Protein AF-A0A9C9K151-F1 (afdb_monomer)

Structure (mmCIF, N/CA/C/O backbone):
data_AF-A0A9C9K151-F1
#
_entry.id   AF-A0A9C9K151-F1
#
loop_
_atom_site.group_PDB
_atom_site.id
_atom_site.type_symbol
_atom_site.label_atom_id
_atom_site.label_alt_id
_atom_site.label_comp_id
_atom_site.label_asym_id
_atom_site.label_entity_id
_atom_site.label_seq_id
_atom_site.pdbx_PDB_ins_code
_atom_site.Cartn_x
_atom_site.Cartn_y
_atom_site.Cartn_z
_atom_site.occupancy
_atom_site.B_iso_or_equiv
_atom_site.auth_seq_id
_atom_site.auth_comp_id
_atom_site.auth_asym_id
_atom_site.auth_atom_id
_atom_site.pdbx_PDB_model_num
ATOM 1 N N . MET A 1 1 ? -7.557 15.793 10.075 1.00 52.28 1 MET A N 1
ATOM 2 C CA . MET A 1 1 ? -8.850 15.390 9.484 1.00 52.28 1 MET A CA 1
ATOM 3 C C . MET A 1 1 ? -8.687 13.921 9.155 1.00 52.28 1 MET A C 1
ATOM 5 O O . MET A 1 1 ? -7.916 13.625 8.260 1.00 52.28 1 MET A O 1
ATOM 9 N N . THR A 1 2 ? -9.259 13.022 9.953 1.00 60.41 2 THR A N 1
ATOM 10 C CA . THR A 1 2 ? -9.158 11.576 9.717 1.00 60.41 2 THR A CA 1
ATOM 11 C C . THR A 1 2 ? -10.094 11.191 8.580 1.00 60.41 2 THR A C 1
ATOM 13 O O . THR A 1 2 ? -11.256 11.604 8.568 1.00 60.41 2 THR A O 1
ATOM 16 N N . ILE A 1 3 ? -9.583 10.461 7.592 1.00 72.50 3 ILE A N 1
ATOM 17 C CA . ILE A 1 3 ? -10.382 10.042 6.437 1.00 72.50 3 ILE A CA 1
ATOM 18 C C . ILE A 1 3 ? -11.134 8.734 6.723 1.00 72.50 3 ILE A C 1
ATOM 20 O O . ILE A 1 3 ? -10.716 7.933 7.555 1.00 72.50 3 ILE A O 1
ATOM 24 N N . SER A 1 4 ? -12.254 8.518 6.032 1.00 79.88 4 SER A N 1
ATOM 25 C CA . SER A 1 4 ? -13.009 7.261 6.077 1.00 79.88 4 SER A CA 1
ATOM 26 C C . SER A 1 4 ? -12.259 6.115 5.389 1.00 79.88 4 SER A C 1
ATOM 28 O O . SER A 1 4 ? -11.413 6.345 4.525 1.00 79.88 4 SER A O 1
ATOM 30 N N . GLU A 1 5 ? -12.640 4.872 5.691 1.00 81.75 5 GLU A N 1
ATOM 31 C CA . GLU A 1 5 ? -12.096 3.661 5.050 1.00 81.75 5 GLU A CA 1
ATOM 32 C C . GLU A 1 5 ? -12.205 3.695 3.515 1.00 81.75 5 GLU A C 1
ATOM 34 O O . GLU A 1 5 ? -11.287 3.292 2.805 1.00 81.75 5 GLU A O 1
ATOM 39 N N . SER A 1 6 ? -13.275 4.288 2.978 1.00 84.62 6 SER A N 1
ATOM 40 C CA . SER A 1 6 ? -13.430 4.508 1.535 1.00 84.62 6 SER A CA 1
ATOM 41 C C . SER A 1 6 ? -12.335 5.395 0.930 1.00 84.62 6 SER A C 1
ATOM 43 O O . SER A 1 6 ? -11.885 5.150 -0.188 1.00 84.62 6 SER A O 1
ATOM 45 N N . SER A 1 7 ? -11.887 6.416 1.660 1.00 88.62 7 SER A N 1
ATOM 46 C CA . SER A 1 7 ? -10.816 7.314 1.223 1.00 88.62 7 SER A CA 1
ATOM 47 C C . SER A 1 7 ? -9.440 6.658 1.358 1.00 88.62 7 SER A C 1
ATOM 49 O O . SER A 1 7 ? -8.574 6.894 0.520 1.00 88.62 7 SER A O 1
ATOM 51 N N . PHE A 1 8 ? -9.247 5.804 2.369 1.00 91.56 8 PHE A N 1
ATOM 52 C CA . PHE A 1 8 ? -8.054 4.964 2.505 1.00 91.56 8 PHE A CA 1
ATOM 53 C C . PHE A 1 8 ? -7.898 4.029 1.295 1.00 91.56 8 PHE A C 1
ATOM 55 O O . PHE A 1 8 ? -6.884 4.081 0.599 1.00 91.56 8 PHE A O 1
ATOM 62 N N . VAL A 1 9 ? -8.953 3.277 0.964 1.00 90.88 9 VAL A N 1
ATOM 63 C CA . VAL A 1 9 ? -9.012 2.406 -0.223 1.00 90.88 9 VAL A CA 1
ATOM 64 C C . VAL A 1 9 ? -8.753 3.189 -1.513 1.00 90.88 9 VAL A C 1
ATOM 66 O O . VAL A 1 9 ? -7.972 2.758 -2.362 1.00 90.88 9 VAL A O 1
ATOM 69 N N . PHE A 1 10 ? -9.366 4.366 -1.655 1.00 91.62 10 PHE A N 1
ATOM 70 C CA . PHE A 1 10 ? -9.142 5.229 -2.813 1.00 91.62 10 PHE A CA 1
ATOM 71 C C . PHE A 1 10 ? -7.670 5.645 -2.954 1.00 91.62 10 PHE A C 1
ATOM 73 O O . PHE A 1 10 ? -7.116 5.588 -4.054 1.00 91.62 10 PHE A O 1
ATOM 80 N N . ASN A 1 11 ? -7.016 6.033 -1.857 1.00 93.94 11 ASN A N 1
ATOM 81 C CA . ASN A 1 11 ? -5.614 6.435 -1.895 1.00 93.94 11 ASN A CA 1
ATOM 82 C C . ASN A 1 11 ? -4.674 5.259 -2.195 1.00 93.94 11 ASN A C 1
ATOM 84 O O . ASN A 1 11 ? -3.723 5.446 -2.951 1.00 93.94 11 ASN A O 1
ATOM 88 N N . LEU A 1 12 ? -4.964 4.050 -1.704 1.00 95.06 12 LEU A N 1
ATOM 89 C CA . LEU A 1 12 ? -4.226 2.840 -2.086 1.00 95.06 12 LEU A CA 1
ATOM 90 C C . LEU A 1 12 ? -4.355 2.533 -3.586 1.00 95.06 12 LEU A C 1
ATOM 92 O O . LEU A 1 12 ? -3.373 2.188 -4.241 1.00 95.06 12 LEU A O 1
ATOM 96 N N . GLY A 1 13 ? -5.539 2.742 -4.166 1.00 93.94 13 GLY A N 1
ATOM 97 C CA . GLY A 1 13 ? -5.725 2.636 -5.613 1.00 93.94 13 GLY A CA 1
ATOM 98 C C . GLY A 1 13 ? -4.910 3.667 -6.401 1.00 93.94 13 GLY A C 1
ATOM 99 O O . GLY A 1 13 ? -4.393 3.356 -7.473 1.00 93.94 13 GLY A O 1
ATOM 100 N N . ARG A 1 14 ? -4.737 4.884 -5.872 1.00 93.44 14 ARG A N 1
ATOM 101 C CA . ARG A 1 14 ? -3.851 5.892 -6.480 1.00 93.44 14 ARG A CA 1
ATOM 102 C C . ARG A 1 14 ? -2.376 5.528 -6.343 1.00 93.44 14 ARG A C 1
ATOM 104 O O . ARG A 1 14 ? -1.638 5.702 -7.306 1.00 93.44 14 ARG A O 1
ATOM 111 N N . LEU A 1 15 ? -1.973 4.980 -5.198 1.00 96.44 15 LEU A N 1
ATOM 112 C CA . LEU A 1 15 ? -0.621 4.466 -4.991 1.00 96.44 15 LEU A CA 1
ATOM 113 C C . LEU A 1 15 ? -0.281 3.415 -6.053 1.00 96.44 15 LEU A C 1
ATOM 115 O O . LEU A 1 15 ? 0.798 3.463 -6.638 1.00 96.44 15 LEU A O 1
ATOM 119 N N . TRP A 1 16 ? -1.226 2.528 -6.380 1.00 95.69 16 TRP A N 1
ATOM 120 C CA . TRP A 1 16 ? -1.042 1.552 -7.453 1.00 95.69 16 TRP A CA 1
ATOM 121 C C . TRP A 1 16 ? -0.763 2.190 -8.820 1.00 95.69 16 TRP A C 1
ATOM 123 O O . TRP A 1 16 ? 0.100 1.722 -9.557 1.00 95.69 16 TRP A O 1
ATOM 133 N N . GLN A 1 17 ? -1.435 3.294 -9.156 1.00 93.81 17 GLN A N 1
ATOM 134 C CA . GLN A 1 17 ? -1.181 4.006 -10.415 1.00 93.81 17 GLN A CA 1
ATOM 135 C C . GLN A 1 17 ? 0.248 4.568 -10.486 1.00 93.81 17 GLN A C 1
ATOM 137 O O . GLN A 1 17 ? 0.868 4.523 -11.548 1.00 93.81 17 GLN A O 1
ATOM 142 N N . GLU A 1 18 ? 0.798 5.046 -9.366 1.00 95.00 18 GLU A N 1
ATOM 143 C CA . GLU A 1 18 ? 2.195 5.501 -9.290 1.00 95.00 18 GLU A CA 1
ATOM 144 C C . GLU A 1 18 ? 3.192 4.336 -9.409 1.00 95.00 18 GLU A C 1
ATOM 146 O O . GLU A 1 18 ? 4.252 4.474 -10.021 1.00 95.00 18 GLU A O 1
ATOM 151 N N . VAL A 1 19 ? 2.845 3.155 -8.887 1.00 96.44 19 VAL A N 1
ATOM 152 C CA . VAL A 1 19 ? 3.653 1.940 -9.083 1.00 96.44 19 VAL A CA 1
ATOM 153 C C . VAL A 1 19 ? 3.685 1.552 -10.560 1.00 96.44 19 VAL A C 1
ATOM 155 O O . VAL A 1 19 ? 4.758 1.298 -11.109 1.00 96.44 19 VAL A O 1
ATOM 158 N N . LEU A 1 20 ? 2.529 1.573 -11.232 1.00 94.88 20 LEU A N 1
ATOM 159 C CA . LEU A 1 20 ? 2.421 1.278 -12.662 1.00 94.88 20 LEU A CA 1
ATOM 160 C C . LEU A 1 20 ? 3.153 2.299 -13.544 1.00 94.88 20 LEU A C 1
ATOM 162 O O . LEU A 1 20 ? 3.643 1.937 -14.614 1.00 94.88 20 LEU A O 1
ATOM 166 N N . SER A 1 21 ? 3.262 3.556 -13.105 1.00 94.50 21 SER A N 1
ATOM 167 C CA . SER A 1 21 ? 4.039 4.585 -13.806 1.00 94.50 21 SER A CA 1
ATOM 168 C C . SER A 1 21 ? 5.556 4.444 -13.597 1.00 94.50 21 SER A C 1
ATOM 170 O O . SER A 1 21 ? 6.335 5.122 -14.269 1.00 94.50 21 SER A O 1
ATOM 172 N N . GLY A 1 22 ? 5.991 3.556 -12.693 1.00 93.69 22 GLY A N 1
ATOM 173 C CA . GLY A 1 22 ? 7.394 3.366 -12.320 1.00 93.69 22 GLY A CA 1
ATOM 174 C C . GLY A 1 22 ? 7.962 4.491 -11.446 1.00 93.69 22 GLY A C 1
ATOM 175 O O . GLY A 1 22 ? 9.175 4.536 -11.221 1.00 93.69 22 GLY A O 1
ATOM 176 N N . ASN A 1 23 ? 7.113 5.396 -10.950 1.00 94.56 23 ASN A N 1
ATOM 177 C CA . ASN A 1 23 ? 7.496 6.549 -10.140 1.00 94.56 23 ASN A CA 1
ATOM 178 C C . ASN A 1 23 ? 7.638 6.180 -8.653 1.00 94.56 23 ASN A C 1
ATOM 180 O O . ASN A 1 23 ? 6.833 6.574 -7.813 1.00 94.56 23 ASN A O 1
ATOM 184 N N . TRP A 1 24 ? 8.679 5.424 -8.306 1.00 94.50 24 TRP A N 1
ATOM 185 C CA . TRP A 1 24 ? 8.858 4.900 -6.944 1.00 94.50 24 TRP A CA 1
ATOM 186 C C . TRP A 1 24 ? 9.035 5.971 -5.860 1.00 94.50 24 TRP A C 1
ATOM 188 O O . TRP A 1 24 ? 8.597 5.758 -4.732 1.00 94.50 24 TRP A O 1
ATOM 198 N N . ASP A 1 25 ? 9.615 7.126 -6.188 1.00 93.81 25 ASP A N 1
ATOM 199 C CA . ASP A 1 25 ? 9.696 8.243 -5.238 1.00 93.81 25 ASP A CA 1
ATOM 200 C C . ASP A 1 25 ? 8.295 8.819 -4.960 1.00 93.81 25 ASP A C 1
ATOM 202 O O . ASP A 1 25 ? 7.950 9.127 -3.820 1.00 93.81 25 ASP A O 1
ATOM 206 N N . GLY A 1 26 ? 7.442 8.891 -5.990 1.00 94.06 26 GLY A N 1
ATOM 207 C CA . GLY A 1 26 ? 6.026 9.231 -5.845 1.00 94.06 26 GLY A CA 1
ATOM 208 C C . GLY A 1 26 ? 5.247 8.209 -5.018 1.00 94.06 26 GLY A C 1
ATOM 209 O O . GLY A 1 26 ? 4.438 8.602 -4.180 1.00 94.06 26 GLY A O 1
ATOM 210 N N . VAL A 1 27 ? 5.532 6.916 -5.193 1.00 96.75 27 VAL A N 1
ATOM 211 C CA . VAL A 1 27 ? 4.924 5.831 -4.404 1.00 96.75 27 VAL A CA 1
ATOM 212 C C . VAL A 1 27 ? 5.243 5.983 -2.915 1.00 96.75 27 VAL A C 1
ATOM 214 O O . VAL A 1 27 ? 4.336 5.869 -2.095 1.00 96.75 27 VAL A O 1
ATOM 217 N N . ILE A 1 28 ? 6.500 6.281 -2.561 1.00 95.69 28 ILE A N 1
ATOM 218 C CA . ILE A 1 28 ? 6.911 6.496 -1.162 1.00 95.69 28 ILE A CA 1
ATOM 219 C C . ILE A 1 28 ? 6.183 7.704 -0.568 1.00 95.69 28 ILE A C 1
ATOM 221 O O . ILE A 1 28 ? 5.530 7.567 0.463 1.00 95.69 28 ILE A O 1
ATOM 225 N N . ASN A 1 29 ? 6.208 8.850 -1.257 1.00 94.81 29 ASN A N 1
ATOM 226 C CA . ASN A 1 29 ? 5.508 10.055 -0.799 1.00 94.81 29 ASN A CA 1
ATOM 227 C C . ASN A 1 29 ? 4.001 9.810 -0.616 1.00 94.81 29 ASN A C 1
ATOM 229 O O . ASN A 1 29 ? 3.371 10.345 0.294 1.00 94.81 29 ASN A O 1
ATOM 233 N N . MET A 1 30 ? 3.403 9.000 -1.493 1.00 95.38 30 MET A N 1
ATOM 234 C CA . MET A 1 30 ? 1.989 8.659 -1.412 1.00 95.38 30 MET A CA 1
ATOM 235 C C . MET A 1 30 ? 1.682 7.718 -0.247 1.00 95.38 30 MET A C 1
ATOM 237 O O . MET A 1 30 ? 0.656 7.892 0.404 1.00 95.38 30 MET A O 1
ATOM 241 N N . TYR A 1 31 ? 2.561 6.755 0.031 1.00 96.00 31 TYR A N 1
ATOM 242 C CA . TYR A 1 31 ? 2.442 5.875 1.190 1.00 96.00 31 TYR A CA 1
ATOM 243 C C . TYR A 1 31 ? 2.516 6.671 2.503 1.00 96.00 31 TYR A C 1
ATOM 245 O O . TYR A 1 31 ? 1.639 6.528 3.352 1.00 96.00 31 TYR A O 1
ATOM 253 N N . GLU A 1 32 ? 3.488 7.578 2.632 1.00 94.75 32 GLU A N 1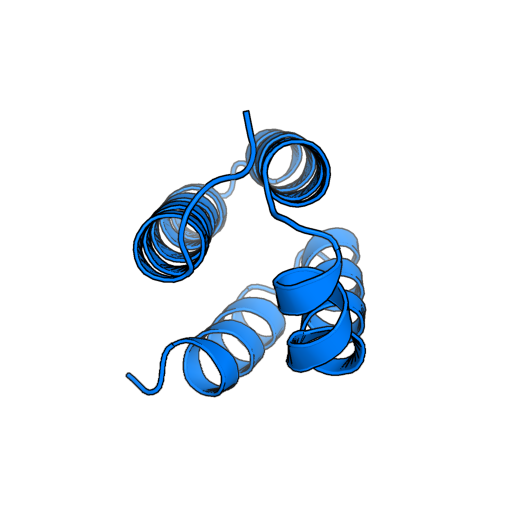
ATOM 254 C CA . GLU A 1 32 ? 3.626 8.453 3.808 1.00 94.75 32 GLU A CA 1
ATOM 255 C C . GLU A 1 32 ? 2.393 9.347 4.004 1.00 94.75 32 GLU A C 1
ATOM 257 O O . GLU A 1 32 ? 1.872 9.459 5.113 1.00 94.75 32 GLU A O 1
ATOM 262 N N . LEU A 1 33 ? 1.863 9.921 2.915 1.00 93.62 33 LEU A N 1
ATOM 263 C CA . LEU A 1 33 ? 0.622 10.693 2.968 1.00 93.62 33 LEU A CA 1
ATOM 264 C C . LEU A 1 33 ? -0.544 9.838 3.478 1.00 93.62 33 LEU A C 1
ATOM 266 O O . LEU A 1 33 ? -1.335 10.316 4.287 1.00 93.62 33 LEU A O 1
ATOM 270 N N . ILE A 1 34 ? -0.673 8.594 3.004 1.00 93.25 34 ILE A N 1
ATOM 271 C CA . ILE A 1 34 ? -1.734 7.676 3.438 1.00 93.25 34 ILE A CA 1
ATOM 272 C C . ILE A 1 34 ? -1.646 7.431 4.942 1.00 93.25 34 ILE A C 1
ATOM 274 O O . ILE A 1 34 ? -2.676 7.537 5.608 1.00 93.25 34 ILE A O 1
ATOM 278 N N . GLU A 1 35 ? -0.458 7.153 5.478 1.00 91.25 35 GLU A N 1
ATOM 279 C CA . GLU A 1 35 ? -0.266 6.981 6.923 1.00 91.25 35 GLU A CA 1
ATOM 280 C C . GLU A 1 35 ? -0.604 8.259 7.706 1.00 91.25 35 GLU A C 1
ATOM 282 O O . GLU A 1 35 ? -1.227 8.176 8.761 1.00 91.25 35 GLU A O 1
ATOM 287 N N . GLU A 1 36 ? -0.278 9.443 7.178 1.00 92.31 36 GLU A N 1
ATOM 288 C CA . GLU A 1 36 ? -0.568 10.723 7.839 1.00 92.31 36 GLU A CA 1
ATOM 289 C C . GLU A 1 36 ? -2.074 11.039 7.905 1.00 92.31 36 GLU A C 1
ATOM 291 O O . GLU A 1 36 ? -2.568 11.560 8.911 1.00 92.31 36 GLU A O 1
ATOM 296 N N . VAL A 1 37 ? -2.823 10.762 6.830 1.00 91.56 37 VAL A N 1
ATOM 297 C CA . VAL A 1 37 ? -4.236 11.176 6.726 1.00 91.56 37 VAL A CA 1
ATOM 298 C C . VAL A 1 37 ? -5.238 10.117 7.197 1.00 91.56 37 VAL A C 1
ATOM 300 O O . VAL A 1 37 ? -6.416 10.431 7.414 1.00 91.56 37 VAL A O 1
ATOM 303 N N . THR A 1 38 ? -4.798 8.869 7.352 1.00 90.00 38 THR A N 1
ATOM 304 C CA . THR A 1 38 ? -5.640 7.737 7.765 1.00 90.00 38 THR A CA 1
ATOM 305 C C . THR A 1 38 ? -5.772 7.679 9.286 1.00 90.00 38 THR A C 1
ATOM 307 O O . THR A 1 38 ? -4.861 8.043 10.022 1.00 90.00 38 THR A O 1
ATOM 310 N N . SER A 1 39 ? -6.936 7.268 9.798 1.00 90.19 39 SER A N 1
ATOM 311 C CA . SER A 1 39 ? -7.102 7.089 11.243 1.00 90.19 39 SER A CA 1
ATOM 312 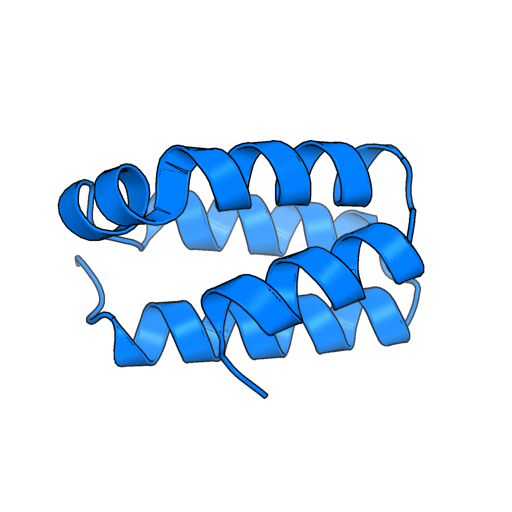C C . SER A 1 39 ? -6.286 5.901 11.756 1.00 90.19 39 SER A C 1
ATOM 314 O O . SER A 1 39 ? -6.186 4.872 11.087 1.00 90.19 39 SER A O 1
ATOM 316 N N . ASN A 1 40 ? -5.788 6.004 12.991 1.00 90.06 40 ASN A N 1
ATOM 317 C CA . ASN A 1 40 ? -5.062 4.910 13.646 1.00 90.06 40 A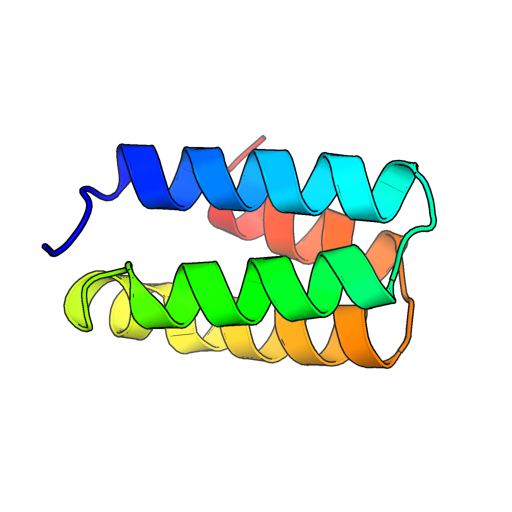SN A CA 1
ATOM 318 C C . ASN A 1 40 ? -5.866 3.603 13.676 1.00 90.06 40 ASN A C 1
ATOM 320 O O . ASN A 1 40 ? -5.286 2.545 13.506 1.00 90.06 40 ASN A O 1
ATOM 324 N N . GLU A 1 41 ? -7.191 3.672 13.831 1.00 91.50 41 GLU A N 1
ATOM 325 C CA . GLU A 1 41 ? -8.067 2.492 13.807 1.00 91.50 41 GLU A CA 1
ATOM 326 C C . GLU A 1 41 ? -7.956 1.711 12.487 1.00 91.50 41 GLU A C 1
ATOM 328 O O . GLU A 1 41 ? -7.847 0.488 12.491 1.00 91.50 41 GLU A O 1
ATOM 333 N N . ILE A 1 42 ? -7.937 2.408 11.346 1.00 89.94 42 ILE A N 1
ATOM 334 C CA . ILE A 1 42 ? -7.779 1.764 10.036 1.00 89.94 42 ILE A CA 1
ATOM 335 C C . ILE A 1 42 ? -6.350 1.226 9.894 1.00 89.94 42 ILE A C 1
ATOM 337 O O . ILE A 1 42 ? -6.170 0.099 9.443 1.00 89.94 42 ILE A O 1
ATOM 341 N N . ILE A 1 43 ? -5.339 1.995 10.312 1.00 91.25 43 ILE A N 1
ATOM 342 C CA . ILE A 1 43 ? -3.936 1.554 10.267 1.00 91.25 43 ILE A CA 1
ATOM 343 C C . ILE A 1 43 ? -3.737 0.283 11.102 1.00 91.25 43 ILE A C 1
ATOM 345 O O . ILE A 1 43 ? -3.083 -0.645 10.643 1.00 91.25 43 ILE A O 1
ATOM 349 N N . GLU A 1 44 ? -4.328 0.200 12.294 1.00 93.06 44 GLU A N 1
ATOM 350 C CA . GLU A 1 44 ? -4.261 -0.985 13.152 1.00 93.06 44 GLU A CA 1
ATOM 351 C C . GLU A 1 44 ? -4.927 -2.199 12.487 1.00 93.06 44 GLU A C 1
ATOM 353 O O . GLU A 1 44 ? -4.328 -3.280 12.460 1.00 93.06 44 GLU A O 1
ATOM 358 N N . ASN A 1 45 ? -6.104 -2.010 11.877 1.00 92.25 45 ASN A N 1
ATOM 359 C CA . ASN A 1 45 ? -6.848 -3.069 11.184 1.00 92.25 45 ASN A CA 1
ATOM 360 C C . ASN A 1 45 ? -6.088 -3.676 9.994 1.00 92.25 45 ASN A C 1
ATOM 362 O O . ASN A 1 45 ? -6.265 -4.860 9.717 1.00 92.25 45 ASN A O 1
ATOM 366 N N . TYR A 1 46 ? -5.251 -2.885 9.317 1.00 92.44 46 TYR A N 1
ATOM 367 C CA . TYR A 1 46 ? -4.463 -3.304 8.149 1.00 92.44 46 TYR A CA 1
ATOM 368 C C . TYR A 1 46 ? -2.948 -3.297 8.417 1.00 92.44 46 TYR A C 1
ATOM 370 O O . TYR A 1 46 ? -2.148 -3.253 7.486 1.00 92.44 46 TYR A O 1
ATOM 378 N N . SER A 1 47 ? -2.528 -3.299 9.685 1.00 93.88 47 SER A N 1
ATOM 379 C CA . SER A 1 47 ? -1.130 -3.048 10.081 1.00 93.88 47 SER A CA 1
ATOM 380 C C . SER A 1 47 ? -0.136 -4.021 9.448 1.00 93.88 47 SER A C 1
ATOM 382 O O . SER A 1 47 ? 0.935 -3.616 8.996 1.00 93.88 47 SER A O 1
ATOM 384 N N . LYS A 1 48 ? -0.510 -5.301 9.361 1.00 95.69 48 LYS A N 1
ATOM 385 C CA . LYS A 1 48 ? 0.317 -6.338 8.743 1.00 95.69 48 LYS A CA 1
ATOM 386 C C . LYS A 1 48 ? 0.445 -6.129 7.234 1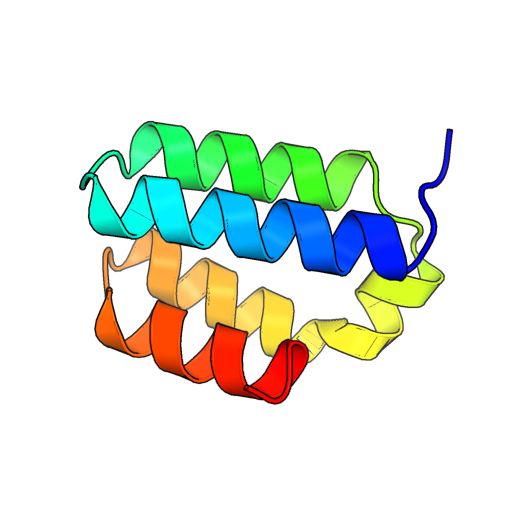.00 95.69 48 LYS A C 1
ATOM 388 O O . LYS A 1 48 ? 1.543 -6.203 6.690 1.00 95.69 48 LYS A O 1
ATOM 393 N N . GLU A 1 49 ? -0.668 -5.874 6.556 1.00 95.50 49 GLU A N 1
ATOM 394 C CA . GLU A 1 49 ? -0.690 -5.622 5.120 1.00 95.50 49 GLU A CA 1
ATOM 395 C C . GLU A 1 49 ? 0.084 -4.346 4.776 1.00 95.50 49 GLU A C 1
ATOM 397 O O . GLU A 1 49 ? 0.813 -4.323 3.791 1.00 95.50 49 GLU A O 1
ATOM 402 N N . LEU A 1 50 ? -0.007 -3.302 5.601 1.00 95.12 50 LEU A N 1
ATOM 403 C CA . LEU A 1 50 ? 0.747 -2.064 5.411 1.00 95.12 50 LEU A CA 1
ATOM 404 C C . LEU A 1 50 ? 2.261 -2.279 5.580 1.00 95.12 50 LEU A C 1
ATOM 406 O O . LEU A 1 50 ? 3.042 -1.773 4.774 1.00 95.12 50 LEU A O 1
ATOM 410 N N . GLU A 1 51 ? 2.690 -3.100 6.543 1.00 96.19 51 GLU A N 1
ATOM 411 C CA . GLU A 1 51 ? 4.101 -3.480 6.685 1.00 96.19 51 GLU A CA 1
ATOM 412 C C . GLU A 1 51 ? 4.614 -4.241 5.446 1.00 96.19 51 GLU A C 1
ATOM 414 O O . GLU A 1 51 ? 5.665 -3.903 4.889 1.00 96.19 51 GLU A O 1
ATOM 419 N N . GLU A 1 52 ? 3.853 -5.227 4.959 1.00 97.44 52 GLU A N 1
ATOM 420 C CA . GLU A 1 52 ? 4.176 -5.977 3.736 1.00 97.44 52 GLU A CA 1
ATOM 421 C C . GLU A 1 52 ? 4.197 -5.069 2.489 1.00 97.44 52 GLU A C 1
ATOM 423 O O . GLU A 1 52 ? 5.064 -5.214 1.614 1.00 97.44 52 GLU A O 1
ATOM 428 N N . LEU A 1 53 ? 3.280 -4.098 2.421 1.00 97.12 53 LEU A N 1
ATOM 429 C CA . LEU A 1 53 ? 3.215 -3.100 1.358 1.00 97.12 53 LEU A CA 1
ATOM 430 C C . LEU A 1 53 ? 4.478 -2.235 1.355 1.00 97.12 53 LEU A C 1
ATOM 432 O O . LEU A 1 53 ? 5.120 -2.095 0.313 1.00 97.12 53 LEU A O 1
ATOM 436 N N . LEU A 1 54 ? 4.883 -1.711 2.514 1.00 96.62 54 LEU A N 1
AT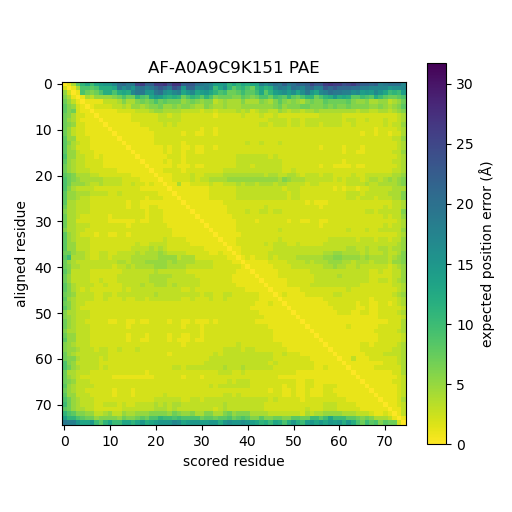OM 437 C CA . LEU A 1 54 ? 6.079 -0.882 2.653 1.00 96.62 54 LEU A CA 1
ATOM 438 C C . LEU A 1 54 ? 7.353 -1.639 2.258 1.00 96.62 54 LEU A C 1
ATOM 440 O O . LEU A 1 54 ? 8.225 -1.077 1.589 1.00 96.62 54 LEU A O 1
ATOM 444 N N . ILE A 1 55 ? 7.468 -2.914 2.643 1.00 97.31 55 ILE A N 1
ATOM 445 C CA . ILE A 1 55 ? 8.583 -3.779 2.230 1.00 97.31 55 ILE A CA 1
ATOM 446 C C . ILE A 1 55 ? 8.616 -3.901 0.701 1.00 97.31 55 ILE A C 1
ATOM 448 O O . ILE A 1 55 ? 9.671 -3.713 0.089 1.00 97.31 55 ILE A O 1
ATOM 452 N N . SER A 1 56 ? 7.467 -4.165 0.079 1.00 97.62 56 SER A N 1
ATOM 453 C CA . SER A 1 56 ? 7.354 -4.314 -1.376 1.00 97.62 56 SER A CA 1
ATOM 454 C C . SER A 1 56 ? 7.701 -3.014 -2.113 1.00 97.62 56 SER A C 1
ATOM 456 O O . SER A 1 56 ? 8.465 -3.039 -3.079 1.00 97.62 56 SER A O 1
ATOM 458 N N . ILE A 1 57 ? 7.238 -1.865 -1.605 1.00 97.00 57 ILE A N 1
ATOM 459 C CA . ILE A 1 57 ? 7.568 -0.532 -2.133 1.00 97.00 57 ILE A CA 1
ATOM 460 C C . ILE A 1 57 ? 9.077 -0.271 -2.063 1.00 97.00 57 ILE A C 1
ATOM 462 O O . ILE A 1 57 ? 9.684 0.109 -3.065 1.00 97.00 57 ILE A O 1
ATOM 466 N N . LYS A 1 58 ? 9.713 -0.514 -0.908 1.00 95.88 58 LYS A N 1
ATOM 467 C CA . LYS A 1 58 ? 11.163 -0.306 -0.725 1.00 95.88 58 LYS A CA 1
ATOM 468 C C . LYS A 1 58 ? 12.003 -1.189 -1.645 1.00 95.88 58 LYS A C 1
ATOM 470 O O . LYS A 1 58 ? 13.043 -0.751 -2.134 1.00 95.88 58 LYS A O 1
ATOM 475 N N . ASN A 1 59 ? 11.531 -2.404 -1.912 1.00 97.06 59 ASN A N 1
ATOM 476 C CA . ASN A 1 59 ? 12.171 -3.338 -2.834 1.00 97.06 59 ASN A CA 1
ATOM 477 C C . ASN A 1 59 ? 11.858 -3.051 -4.310 1.00 97.06 59 ASN A C 1
ATOM 479 O O . ASN A 1 59 ? 12.404 -3.730 -5.179 1.00 97.06 59 ASN A O 1
ATOM 483 N N . LYS A 1 60 ? 11.005 -2.057 -4.605 1.00 96.50 60 LYS A N 1
ATOM 484 C CA . LYS A 1 60 ? 10.493 -1.767 -5.952 1.00 96.50 60 LYS A CA 1
ATOM 485 C C . LYS A 1 60 ? 9.847 -2.998 -6.605 1.00 96.50 60 LYS A C 1
ATOM 487 O O . LYS A 1 60 ? 9.926 -3.196 -7.818 1.00 96.50 60 LYS A O 1
ATOM 492 N N . ASP A 1 61 ? 9.229 -3.841 -5.780 1.00 97.06 61 ASP A N 1
ATOM 493 C CA . ASP A 1 61 ? 8.588 -5.083 -6.193 1.00 97.06 61 ASP A CA 1
ATOM 494 C C . ASP A 1 61 ? 7.130 -4.815 -6.571 1.00 97.06 61 ASP A C 1
ATOM 496 O O . ASP A 1 61 ? 6.228 -4.825 -5.735 1.00 97.06 61 ASP A O 1
ATOM 500 N N . CYS A 1 62 ? 6.904 -4.573 -7.861 1.00 96.38 62 CYS A N 1
ATOM 501 C CA . CYS A 1 62 ? 5.570 -4.342 -8.409 1.00 96.38 62 CYS A CA 1
ATOM 502 C C . CYS A 1 62 ? 4.608 -5.515 -8.134 1.00 96.38 62 CYS A C 1
ATOM 504 O O . CYS A 1 62 ? 3.456 -5.285 -7.773 1.00 96.38 62 CYS A O 1
ATOM 506 N N . GLY A 1 63 ? 5.079 -6.765 -8.241 1.00 96.19 63 GLY A N 1
ATOM 507 C CA . GLY A 1 63 ? 4.246 -7.948 -7.997 1.00 96.19 63 GLY A CA 1
ATOM 508 C C . GLY A 1 63 ? 3.912 -8.137 -6.516 1.00 96.19 63 GLY A C 1
ATOM 509 O O . GLY A 1 63 ? 2.795 -8.528 -6.176 1.00 96.19 63 GLY A O 1
ATOM 510 N N . GLY A 1 64 ? 4.859 -7.813 -5.635 1.00 96.94 64 GLY A N 1
ATOM 511 C CA . GLY A 1 64 ? 4.635 -7.744 -4.192 1.00 96.94 64 GLY A CA 1
ATOM 512 C C . GLY A 1 64 ? 3.578 -6.702 -3.829 1.00 96.94 64 GLY A C 1
ATOM 513 O O . GLY A 1 64 ? 2.638 -7.018 -3.101 1.00 96.94 64 GLY A O 1
ATOM 514 N N . VAL A 1 65 ? 3.671 -5.495 -4.403 1.00 96.88 65 VAL A N 1
ATOM 515 C CA . VAL A 1 65 ? 2.672 -4.439 -4.183 1.00 96.88 65 VAL A CA 1
ATOM 516 C C . VAL A 1 65 ? 1.288 -4.868 -4.678 1.00 96.88 65 VAL A C 1
ATOM 518 O O . VAL A 1 65 ? 0.336 -4.789 -3.906 1.00 96.88 65 VAL A O 1
ATOM 521 N N . ASP A 1 66 ? 1.170 -5.373 -5.910 1.00 96.31 66 ASP A N 1
ATOM 522 C CA . ASP A 1 66 ? -0.108 -5.840 -6.472 1.00 96.31 66 ASP A CA 1
ATOM 523 C C . ASP A 1 66 ? -0.777 -6.884 -5.571 1.00 96.31 66 ASP A C 1
ATOM 525 O O . ASP A 1 66 ? -1.952 -6.779 -5.219 1.00 96.31 66 ASP A O 1
ATOM 529 N N . LYS A 1 67 ? 0.001 -7.869 -5.111 1.00 96.06 67 LYS A N 1
ATOM 530 C CA . LYS A 1 67 ? -0.489 -8.927 -4.227 1.00 96.06 67 LYS A CA 1
ATOM 531 C C . LYS A 1 67 ? -1.038 -8.373 -2.912 1.00 96.06 67 LYS A C 1
ATOM 533 O O . LYS A 1 67 ? -2.099 -8.808 -2.466 1.00 96.06 67 LYS A O 1
ATOM 538 N N . 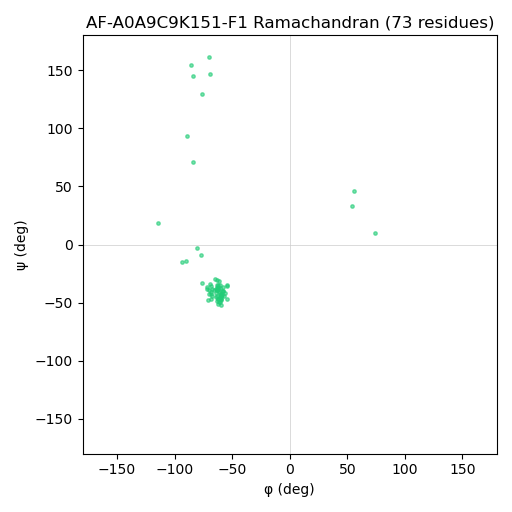VAL A 1 68 ? -0.318 -7.451 -2.276 1.00 96.12 68 VAL A N 1
ATOM 539 C CA . VAL A 1 68 ? -0.747 -6.865 -1.000 1.00 96.12 68 VAL A CA 1
ATOM 540 C C . VAL A 1 68 ? -1.989 -5.995 -1.193 1.00 96.12 68 VAL A C 1
ATOM 542 O O . VAL A 1 68 ? -2.941 -6.107 -0.421 1.00 96.12 68 VAL A O 1
ATOM 545 N N . LEU A 1 69 ? -2.032 -5.189 -2.256 1.00 95.12 69 LEU A N 1
ATOM 546 C CA . LEU A 1 69 ? -3.200 -4.368 -2.568 1.00 95.12 69 LEU A CA 1
ATOM 547 C C . LEU A 1 69 ? -4.435 -5.221 -2.875 1.00 95.12 69 LEU A C 1
ATOM 549 O O . LEU A 1 69 ? -5.510 -4.905 -2.376 1.00 95.12 69 LEU A O 1
ATOM 553 N N . ASN A 1 70 ? -4.294 -6.342 -3.584 1.00 93.69 70 ASN A N 1
ATOM 554 C CA . ASN A 1 70 ? -5.405 -7.271 -3.807 1.00 93.69 70 ASN A CA 1
ATOM 555 C C . ASN A 1 70 ? -5.963 -7.844 -2.490 1.00 93.69 70 ASN A C 1
ATOM 557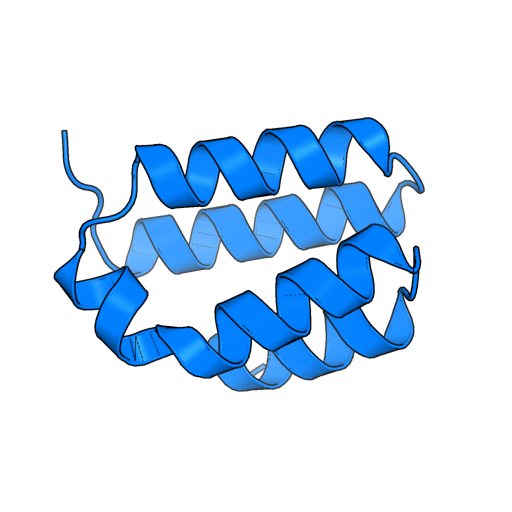 O O . ASN A 1 70 ? -7.177 -8.005 -2.361 1.00 93.69 70 ASN A O 1
ATOM 561 N N . ASN A 1 71 ? -5.118 -8.083 -1.478 1.00 92.12 71 ASN A N 1
ATOM 562 C CA . ASN A 1 71 ? -5.580 -8.540 -0.161 1.00 92.12 71 ASN A CA 1
ATOM 563 C C . ASN A 1 71 ? -6.399 -7.470 0.577 1.00 92.12 71 ASN A C 1
ATOM 565 O O . ASN A 1 71 ? -7.446 -7.788 1.144 1.00 92.12 71 ASN A O 1
ATOM 569 N N . ILE A 1 72 ? -5.937 -6.214 0.567 1.00 90.38 72 ILE A N 1
ATOM 570 C CA . ILE A 1 72 ? -6.618 -5.105 1.255 1.00 90.38 72 ILE A CA 1
ATOM 571 C C . ILE A 1 72 ? -7.917 -4.747 0.527 1.00 90.38 72 ILE A C 1
ATOM 573 O O . ILE A 1 72 ? -8.975 -4.592 1.136 1.00 90.38 72 ILE A O 1
ATOM 577 N N . LEU A 1 73 ? -7.833 -4.607 -0.794 1.00 86.38 73 LEU A N 1
ATOM 578 C CA . LEU A 1 73 ? -8.880 -4.007 -1.606 1.00 86.38 73 LEU A CA 1
ATOM 579 C C . LEU A 1 73 ? -9.907 -5.039 -2.108 1.00 86.38 73 LEU A C 1
ATOM 581 O O . LEU A 1 73 ? -11.005 -4.652 -2.510 1.00 86.38 73 LEU A O 1
ATOM 585 N N . LYS A 1 74 ? -9.584 -6.340 -2.008 1.00 81.12 74 LYS A N 1
ATOM 586 C CA . LYS A 1 74 ? -10.426 -7.486 -2.401 1.00 81.12 74 LYS A CA 1
ATOM 587 C C . LYS A 1 74 ? -10.887 -7.422 -3.861 1.00 81.12 74 LYS A C 1
ATOM 589 O O . LYS A 1 74 ? -12.076 -7.593 -4.141 1.00 81.12 74 LYS A O 1
ATOM 594 N N . TRP A 1 75 ? -9.957 -7.121 -4.762 1.00 66.19 75 TRP A N 1
ATOM 595 C CA . TRP A 1 75 ? -10.194 -7.058 -6.207 1.00 66.19 75 TRP A CA 1
ATOM 596 C C . TRP A 1 75 ? -10.059 -8.426 -6.874 1.00 66.19 75 TRP A C 1
ATOM 598 O O . TRP A 1 75 ? -9.300 -9.272 -6.349 1.00 66.19 75 TRP A O 1
#

Foldseek 3Di:
DADDPVVLLVLLVVLLVCLVVVVLVVNVVSLVVSVVRHDPVVCVVCVVLSVQCVVCSVVSPSVSNVVSSCVSNVD

Solvent-accessible surface area (backbone atoms only — not comparable to full-atom values): 4186 Å² total; per-residue (Å²): 122,69,48,55,71,70,54,51,54,51,50,54,56,51,36,50,54,29,54,76,70,65,38,59,71,57,28,51,56,44,52,54,49,50,63,71,39,42,36,66,70,59,49,63,76,42,42,68,53,52,53,54,31,51,53,16,58,76,68,68,33,63,70,51,33,52,55,39,48,36,68,75,70,67,111

Nearest PDB structures (foldseek):
  1sr2-assembly1_A  TM=7.567E-01  e=1.416E+00  Escherichia coli
  5nbt-assembly2_D  TM=6.183E-01  e=9.540E-01  Mus musculus
  4jl0-assembly2_B  TM=5.711E-01  e=6.144E+00  Pseudomonas aeruginosa CHA

Radius of gyration: 11.22 Å; Cα contacts (8 Å, |Δi|>4): 58; chains: 1; bounding box: 26×24×28 Å

Sequence (75 aa):
MTISESSFVF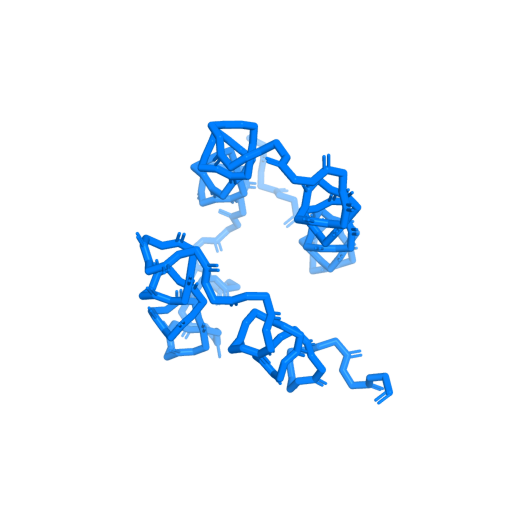NLGRLWQEVLSGNWDGVINMYELIEEVTSNEIIENYSKELEELLISIKNKDCGGVDKVLNNILKW

Secondary structure (DSSP, 8-state):
-PBPHHHHHHHHHHHHHHHHTT-HHHHHHHHHHHHH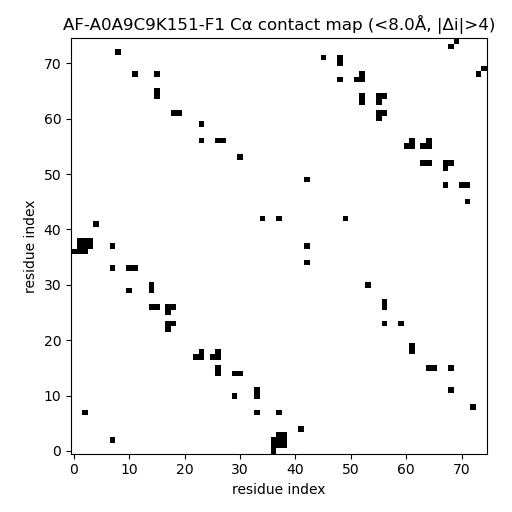HB-HHHHHHTHHHHHHHHHHHHTT-HHHHHHHHHHHH--

Mean predicted aligned error: 3.2 Å

pLDDT: mean 91.86, std 7.98, range [52.28, 97.62]